Protein AF-A0AAV8VWS9-F1 (afdb_monomer_lite)

Sequence (47 aa):
MKAAYNAFEERRLAELKVENPSLRLTQLKQMVFKEWQKSPENPLNRQ

Radius of gyration: 11.13 Å; chains: 1; bounding box: 30×15×26 Å

InterPro domains:
  IPR010422 Coiled-coil domain-containing protein 124/Oxs1 [PTHR21680] (1-46)
  IPR054414 Coiled-coil domain-containing protein 124/Oxs1, C-terminal [PF06244] (1-46)

pLDDT: mean 82.76, std 13.06, range [52.41, 94.31]

Secondary structure (DSSP, 8-state):
-HHHHHHHHHHHHHHHHHH-TTS-HHHHHHHHHHHHHHSTT-GGG--

Organism: NCBI:txid1586481

Structure (mmCIF, N/CA/C/O backbone):
data_AF-A0AAV8VWS9-F1
#
_entry.id   AF-A0AAV8VWS9-F1
#
loop_
_atom_site.group_PDB
_atom_site.id
_atom_site.type_symbol
_atom_site.label_atom_id
_atom_site.label_alt_id
_atom_site.label_comp_id
_atom_site.label_asym_id
_atom_site.label_entity_id
_atom_site.label_seq_id
_atom_site.pdbx_PDB_ins_code
_atom_site.Cartn_x
_atom_site.Cartn_y
_atom_site.Cartn_z
_atom_site.occupancy
_atom_site.B_iso_or_equiv
_atom_site.auth_seq_id
_atom_site.auth_comp_id
_atom_site.auth_asym_id
_atom_site.auth_atom_id
_atom_site.pdbx_PDB_model_num
ATOM 1 N N . MET A 1 1 ? 5.619 3.345 -14.905 1.00 59.19 1 MET A N 1
ATOM 2 C CA . MET A 1 1 ? 5.780 2.838 -13.519 1.00 59.19 1 MET A CA 1
ATOM 3 C C . MET A 1 1 ? 4.584 3.120 -12.614 1.00 59.19 1 MET A C 1
ATOM 5 O O . MET A 1 1 ? 4.116 2.176 -12.000 1.00 59.19 1 MET A O 1
ATOM 9 N N . LYS A 1 2 ? 4.048 4.352 -12.543 1.00 66.56 2 LYS A N 1
ATOM 10 C CA . LYS A 1 2 ? 2.907 4.669 -11.651 1.00 66.56 2 LYS A CA 1
ATOM 11 C C . LYS A 1 2 ? 1.631 3.856 -11.919 1.00 66.56 2 LYS A C 1
ATOM 13 O O . LYS A 1 2 ? 0.985 3.446 -10.970 1.00 66.56 2 LYS A O 1
ATOM 18 N N . ALA A 1 3 ? 1.292 3.582 -13.181 1.00 77.38 3 ALA A N 1
ATOM 19 C CA . ALA A 1 3 ? 0.074 2.830 -13.510 1.00 77.38 3 ALA A CA 1
ATOM 20 C C . ALA A 1 3 ? 0.108 1.372 -13.008 1.00 77.38 3 ALA A C 1
ATOM 22 O O . ALA A 1 3 ? -0.862 0.909 -12.418 1.00 77.38 3 ALA A O 1
ATOM 23 N N . ALA A 1 4 ? 1.240 0.678 -13.178 1.00 78.25 4 ALA A N 1
ATOM 24 C CA . ALA A 1 4 ? 1.410 -0.695 -12.697 1.00 78.25 4 ALA A CA 1
ATOM 25 C C . ALA A 1 4 ? 1.409 -0.765 -11.159 1.00 78.25 4 ALA A C 1
ATOM 27 O O . ALA A 1 4 ? 0.741 -1.619 -10.584 1.00 78.25 4 ALA A O 1
ATOM 28 N N . TYR A 1 5 ? 2.072 0.196 -10.500 1.00 82.19 5 TYR A N 1
ATOM 29 C CA . TYR A 1 5 ? 2.043 0.312 -9.041 1.00 82.19 5 TYR A CA 1
ATOM 30 C C . TYR A 1 5 ? 0.630 0.579 -8.507 1.00 82.19 5 TYR A C 1
ATOM 32 O O . TYR A 1 5 ? 0.225 -0.063 -7.549 1.00 82.19 5 TYR A O 1
ATOM 40 N N . ASN A 1 6 ? -0.145 1.469 -9.134 1.00 85.56 6 ASN A N 1
ATOM 41 C CA . ASN A 1 6 ? -1.505 1.776 -8.680 1.00 85.56 6 ASN A CA 1
ATOM 42 C C . ASN A 1 6 ? -2.432 0.554 -8.771 1.00 85.56 6 ASN A C 1
ATOM 44 O O . ASN A 1 6 ? -3.144 0.257 -7.818 1.00 85.56 6 ASN A O 1
ATOM 48 N N . ALA A 1 7 ? -2.375 -0.194 -9.879 1.00 87.50 7 ALA A N 1
ATOM 49 C CA . ALA A 1 7 ? -3.170 -1.413 -10.043 1.00 87.50 7 ALA A CA 1
ATOM 50 C C . ALA A 1 7 ? -2.758 -2.531 -9.064 1.00 87.50 7 ALA A C 1
ATOM 52 O O . ALA A 1 7 ? -3.580 -3.360 -8.670 1.00 87.50 7 ALA A O 1
ATOM 53 N N . PHE A 1 8 ? -1.483 -2.586 -8.672 1.00 87.31 8 PHE A N 1
ATOM 54 C CA . PHE A 1 8 ? -1.012 -3.485 -7.618 1.00 87.31 8 PHE A CA 1
ATOM 55 C C . PHE A 1 8 ? -1.449 -3.006 -6.228 1.00 87.31 8 PHE A C 1
ATOM 57 O O . PHE A 1 8 ? -1.917 -3.810 -5.423 1.00 87.31 8 PHE A O 1
ATOM 64 N N . GLU A 1 9 ? -1.354 -1.698 -5.970 1.00 90.12 9 GLU A N 1
ATOM 65 C C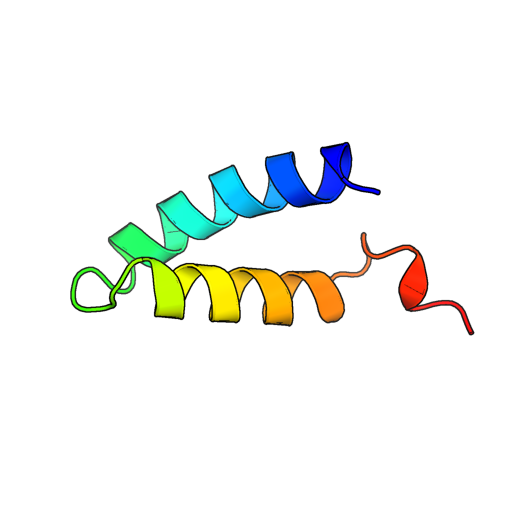A . GLU A 1 9 ? -1.733 -1.088 -4.700 1.00 90.12 9 GLU A CA 1
ATOM 66 C C . GLU A 1 9 ? -3.205 -1.323 -4.397 1.00 90.12 9 GLU A C 1
ATOM 68 O O . GLU A 1 9 ? -3.509 -1.812 -3.318 1.00 90.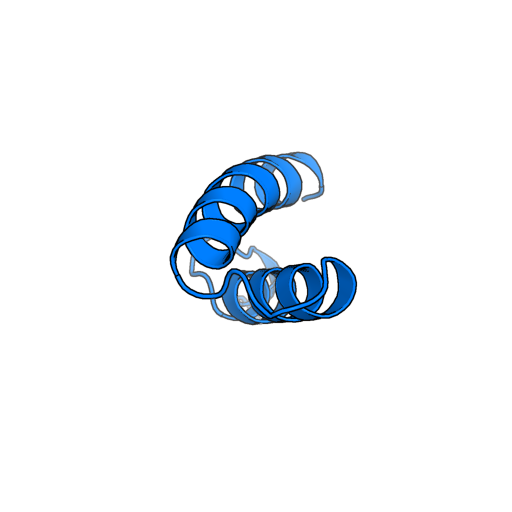12 9 GLU A O 1
ATOM 73 N N . GLU A 1 10 ? -4.117 -1.055 -5.328 1.00 90.81 10 GLU A N 1
ATOM 74 C CA . GLU A 1 10 ? -5.551 -1.228 -5.075 1.00 90.81 10 GLU A CA 1
ATOM 75 C C . GLU A 1 10 ? -5.922 -2.683 -4.755 1.00 90.81 10 GLU A C 1
ATOM 77 O O . GLU A 1 10 ? -6.684 -2.929 -3.817 1.00 90.81 10 GLU A O 1
ATOM 82 N N . ARG A 1 11 ? -5.327 -3.648 -5.470 1.00 91.69 11 ARG A N 1
ATOM 83 C CA . ARG A 1 11 ? -5.566 -5.082 -5.247 1.00 91.69 11 ARG A CA 1
ATOM 84 C C . ARG A 1 11 ? -5.014 -5.550 -3.900 1.00 91.69 11 ARG A C 1
ATOM 86 O O . ARG A 1 11 ? -5.777 -6.046 -3.072 1.00 91.69 11 ARG A O 1
ATOM 93 N N . ARG A 1 12 ? -3.721 -5.324 -3.622 1.00 92.38 12 ARG A N 1
ATOM 94 C CA . ARG A 1 12 ? -3.121 -5.773 -2.350 1.00 92.38 12 ARG A CA 1
ATOM 95 C C . ARG A 1 12 ? -3.616 -4.999 -1.146 1.00 92.38 12 ARG A C 1
ATOM 97 O O . ARG A 1 12 ? -3.724 -5.570 -0.069 1.00 92.38 12 ARG A O 1
ATOM 104 N N . LEU A 1 13 ? -3.965 -3.725 -1.296 1.00 92.31 13 LEU A N 1
ATOM 105 C CA . LEU A 1 13 ? -4.529 -2.955 -0.195 1.00 92.31 13 LEU A CA 1
ATOM 106 C C . LEU A 1 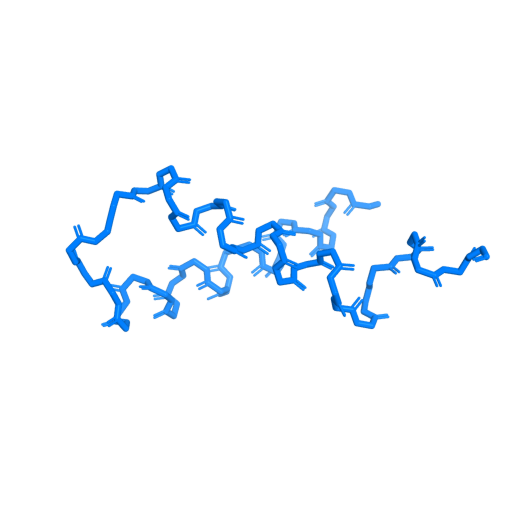13 ? -5.894 -3.502 0.238 1.00 92.31 13 LEU A C 1
ATOM 108 O O . LEU A 1 13 ? -6.182 -3.502 1.433 1.00 92.31 13 LEU A O 1
ATOM 112 N N . ALA A 1 14 ? -6.728 -3.961 -0.701 1.00 92.38 14 ALA A N 1
ATOM 113 C CA . ALA A 1 14 ? -8.003 -4.596 -0.377 1.00 92.38 14 ALA A CA 1
ATOM 114 C C . ALA A 1 14 ? -7.798 -5.92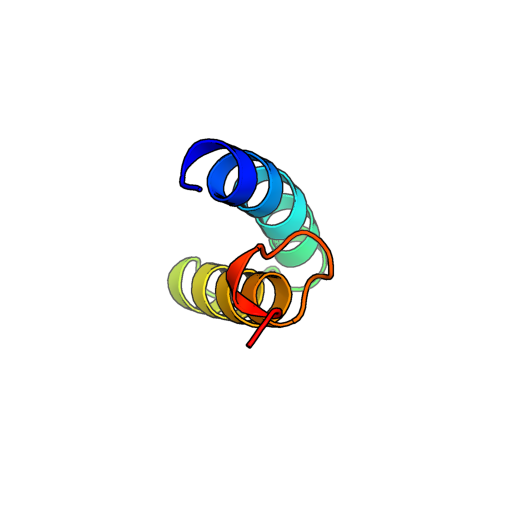3 0.374 1.00 92.38 14 ALA A C 1
ATOM 116 O O . ALA A 1 14 ? -8.413 -6.127 1.418 1.00 92.38 14 ALA A O 1
ATOM 117 N N . GLU A 1 15 ? -6.882 -6.771 -0.097 1.00 92.94 15 GLU A N 1
ATOM 118 C CA . GLU A 1 15 ? -6.540 -8.047 0.550 1.00 92.94 15 GLU A CA 1
ATOM 119 C C . GLU A 1 15 ? -5.960 -7.833 1.957 1.00 92.94 15 GLU A C 1
ATOM 121 O O . GLU A 1 15 ? -6.455 -8.394 2.933 1.00 92.94 15 GLU A O 1
ATOM 126 N N . LEU A 1 16 ? -4.992 -6.923 2.102 1.00 93.31 16 LEU A N 1
ATOM 127 C CA . LEU A 1 16 ? -4.364 -6.635 3.391 1.00 93.31 16 LEU A CA 1
ATOM 128 C C . LEU A 1 16 ? -5.322 -5.987 4.399 1.00 93.31 16 LEU A C 1
ATOM 130 O O . LEU A 1 16 ? -5.132 -6.163 5.599 1.00 93.31 16 LEU A O 1
ATOM 134 N N . LYS A 1 17 ? -6.348 -5.252 3.948 1.00 92.00 17 LYS A N 1
ATOM 135 C CA . LYS A 1 17 ? -7.409 -4.743 4.835 1.00 92.00 17 LYS A CA 1
ATOM 136 C C . LYS A 1 17 ? -8.262 -5.867 5.417 1.00 92.00 17 LYS A C 1
ATOM 138 O O . LYS A 1 17 ? -8.708 -5.743 6.553 1.00 92.00 17 LYS A O 1
ATOM 143 N N . VAL A 1 18 ? -8.501 -6.925 4.643 1.00 93.31 18 VAL A N 1
ATOM 144 C CA . VAL A 1 18 ? -9.259 -8.098 5.097 1.00 93.31 18 VAL A CA 1
ATOM 145 C C . VAL A 1 18 ? -8.399 -8.967 6.013 1.00 93.31 18 VAL A C 1
ATOM 147 O O . VAL A 1 18 ? -8.872 -9.387 7.063 1.00 93.31 18 VAL A O 1
ATOM 150 N N . GLU A 1 19 ? -7.130 -9.186 5.662 1.00 92.81 19 GLU A N 1
ATOM 151 C CA . GLU A 1 19 ? -6.188 -9.952 6.490 1.00 92.81 19 GLU A CA 1
ATOM 152 C C . GLU A 1 19 ? -5.827 -9.225 7.796 1.00 92.81 19 GLU A C 1
ATOM 154 O O . GLU A 1 19 ? -5.676 -9.854 8.841 1.00 92.81 19 GLU A O 1
ATOM 159 N N . ASN A 1 20 ? -5.686 -7.896 7.748 1.00 92.00 20 ASN A N 1
ATOM 160 C CA . ASN A 1 20 ? -5.196 -7.079 8.856 1.00 92.00 20 ASN A CA 1
ATOM 161 C C . ASN A 1 20 ? -6.097 -5.853 9.113 1.00 92.00 20 ASN A C 1
ATOM 163 O O . ASN A 1 20 ? -5.657 -4.708 8.951 1.00 92.00 20 ASN A O 1
ATOM 167 N N . PRO A 1 21 ? -7.347 -6.052 9.566 1.00 90.94 21 PRO A N 1
ATOM 168 C CA . PRO A 1 21 ? -8.307 -4.962 9.764 1.00 90.94 21 PRO A CA 1
ATOM 169 C C . PRO A 1 21 ? -7.914 -3.985 10.886 1.00 90.94 21 PRO A C 1
ATOM 171 O O . PRO A 1 21 ? -8.437 -2.875 10.951 1.00 90.94 21 PRO A O 1
ATOM 174 N N . SER A 1 22 ? -6.989 -4.371 11.772 1.00 94.31 22 SER A N 1
ATOM 175 C CA . SER A 1 22 ? -6.469 -3.525 12.855 1.00 94.31 22 SER A CA 1
ATOM 176 C C . SER A 1 22 ? -5.373 -2.550 12.407 1.00 94.31 22 SER A C 1
ATOM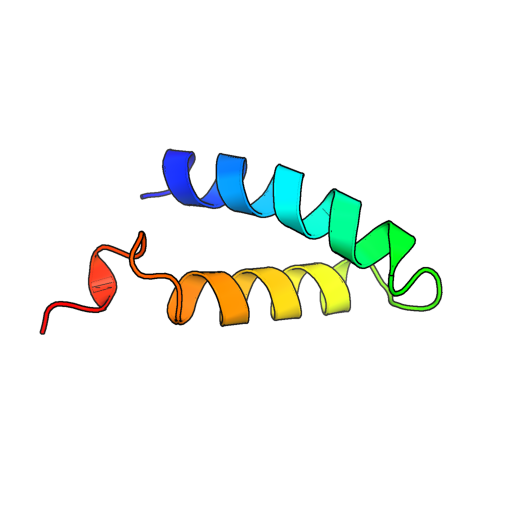 178 O O . SER A 1 22 ? -5.039 -1.617 13.143 1.00 94.31 22 SER A O 1
ATOM 180 N N . LEU A 1 23 ? -4.790 -2.750 11.221 1.00 92.88 23 LEU A N 1
ATOM 181 C CA . LEU A 1 23 ? -3.698 -1.920 10.725 1.00 92.88 23 LEU A CA 1
ATOM 182 C C . LEU A 1 23 ? -4.216 -0.641 10.070 1.00 92.88 23 LEU A C 1
ATOM 184 O O . LEU A 1 23 ? -5.212 -0.612 9.347 1.00 92.88 23 LEU A O 1
ATOM 188 N N . ARG A 1 24 ? -3.479 0.451 10.284 1.00 92.94 24 ARG A N 1
ATOM 189 C CA . ARG A 1 24 ? -3.796 1.744 9.672 1.00 92.94 24 ARG A CA 1
ATOM 190 C C . ARG A 1 24 ? -3.445 1.741 8.191 1.00 92.94 24 ARG A C 1
ATOM 192 O O . ARG A 1 24 ? -2.455 1.140 7.779 1.00 92.94 24 ARG A O 1
ATOM 199 N N . LEU A 1 25 ? -4.179 2.533 7.409 1.00 90.31 25 LEU A N 1
ATOM 200 C CA . LEU A 1 25 ? -3.963 2.696 5.966 1.00 90.31 25 LEU A CA 1
ATOM 201 C C . LEU A 1 25 ? -2.494 2.984 5.608 1.00 90.31 25 LEU A C 1
ATOM 203 O O . LEU A 1 25 ? -1.973 2.418 4.654 1.00 90.31 25 LEU A O 1
ATOM 207 N N . THR A 1 26 ? -1.805 3.810 6.399 1.00 92.62 26 THR A N 1
ATOM 208 C CA . THR A 1 26 ? -0.378 4.112 6.212 1.00 92.62 26 THR A CA 1
ATOM 209 C C . THR A 1 26 ? 0.513 2.875 6.348 1.00 92.62 26 THR A C 1
ATOM 211 O O . THR A 1 26 ? 1.440 2.705 5.562 1.00 92.62 26 THR A O 1
ATOM 214 N N . GLN A 1 27 ? 0.231 1.994 7.313 1.00 92.81 27 GLN A N 1
ATOM 215 C CA . GLN A 1 27 ? 0.988 0.754 7.520 1.00 92.81 27 GLN A CA 1
ATOM 216 C C . GLN A 1 27 ? 0.731 -0.225 6.374 1.00 92.81 27 GLN A C 1
ATOM 218 O O . GLN A 1 27 ? 1.674 -0.784 5.821 1.00 92.81 27 GLN A O 1
ATOM 223 N N . LEU A 1 28 ? -0.531 -0.352 5.956 1.00 93.56 28 LEU A N 1
ATOM 224 C CA . LEU A 1 28 ? -0.911 -1.183 4.817 1.00 93.56 28 LEU A CA 1
ATOM 225 C C . LEU A 1 28 ? -0.220 -0.715 3.528 1.00 93.56 28 LEU A C 1
ATOM 227 O O . LEU A 1 28 ? 0.389 -1.523 2.835 1.00 93.56 28 LEU A O 1
ATOM 231 N N . LYS A 1 29 ? -0.203 0.595 3.246 1.00 89.94 29 LYS A N 1
ATOM 232 C CA . LYS A 1 29 ? 0.519 1.151 2.086 1.00 89.94 29 LYS A CA 1
ATOM 233 C C . LYS A 1 29 ? 2.027 0.896 2.141 1.00 89.94 29 LYS A C 1
ATOM 235 O O . LYS A 1 29 ? 2.629 0.595 1.117 1.00 89.94 29 LYS A O 1
ATOM 240 N N . GLN A 1 30 ? 2.648 0.973 3.321 1.00 92.12 30 GLN A N 1
ATOM 241 C CA . GLN A 1 30 ? 4.064 0.618 3.478 1.00 92.12 30 GLN A CA 1
ATOM 242 C C . GLN A 1 30 ? 4.326 -0.865 3.184 1.00 92.12 30 GLN A C 1
ATOM 244 O O . GLN A 1 30 ? 5.351 -1.192 2.588 1.00 92.12 30 GLN A O 1
ATOM 249 N N . MET A 1 31 ? 3.416 -1.758 3.585 1.00 91.31 31 MET A N 1
ATOM 250 C CA . MET A 1 31 ? 3.509 -3.190 3.281 1.00 91.31 31 MET A CA 1
ATOM 251 C C . MET A 1 31 ? 3.370 -3.447 1.781 1.00 91.31 31 MET A C 1
ATOM 253 O O . MET A 1 31 ? 4.251 -4.077 1.204 1.00 91.31 31 MET A O 1
ATOM 257 N N . VAL A 1 32 ? 2.348 -2.872 1.140 1.00 91.50 32 VAL A N 1
ATOM 258 C CA . VAL A 1 32 ? 2.155 -2.929 -0.318 1.00 91.50 32 VAL A CA 1
ATOM 259 C C . VAL A 1 32 ? 3.396 -2.434 -1.056 1.00 91.50 32 VAL A C 1
ATOM 261 O O . VAL A 1 32 ? 3.859 -3.085 -1.985 1.00 91.50 32 VAL A O 1
ATOM 264 N N . PHE A 1 33 ? 3.978 -1.307 -0.639 1.00 88.06 33 PHE A N 1
ATOM 265 C CA . PHE A 1 33 ? 5.173 -0.765 -1.284 1.00 88.06 33 PHE A CA 1
ATOM 266 C C . PHE A 1 33 ? 6.388 -1.693 -1.137 1.00 88.06 33 PHE A C 1
ATOM 268 O O . PHE A 1 33 ? 7.139 -1.879 -2.093 1.00 88.06 33 PHE A O 1
ATOM 275 N N . LYS A 1 34 ? 6.565 -2.329 0.029 1.00 88.62 34 LYS A N 1
ATOM 276 C CA . LYS A 1 34 ? 7.612 -3.342 0.243 1.00 88.62 34 LYS A CA 1
ATOM 277 C C . LYS A 1 34 ? 7.388 -4.601 -0.596 1.00 88.62 34 LYS A C 1
ATOM 279 O O . LYS A 1 34 ? 8.354 -5.143 -1.128 1.00 88.62 34 LYS A O 1
ATOM 284 N N . GLU A 1 35 ? 6.147 -5.071 -0.715 1.00 88.00 35 GLU A N 1
ATOM 285 C CA . GLU A 1 35 ? 5.804 -6.196 -1.592 1.00 88.00 35 GLU A CA 1
ATOM 286 C C . GLU A 1 35 ? 6.044 -5.839 -3.057 1.00 88.00 35 GLU A C 1
ATOM 288 O O . GLU A 1 35 ? 6.665 -6.612 -3.779 1.00 88.00 35 GLU A O 1
ATOM 293 N N . TRP A 1 36 ? 5.655 -4.634 -3.475 1.00 85.19 36 TRP A N 1
ATOM 294 C CA . TRP A 1 36 ? 5.910 -4.129 -4.818 1.00 85.19 36 TRP A CA 1
ATOM 295 C C . TRP A 1 36 ? 7.405 -4.065 -5.129 1.00 85.19 36 TRP A C 1
ATOM 297 O O . TRP A 1 36 ? 7.822 -4.507 -6.192 1.00 85.19 36 TRP A O 1
ATOM 307 N N . GLN A 1 37 ? 8.235 -3.587 -4.197 1.00 81.44 37 GLN A N 1
ATOM 308 C CA . GLN A 1 37 ? 9.690 -3.570 -4.378 1.00 81.44 37 GLN A CA 1
ATOM 309 C C . GLN A 1 37 ? 10.270 -4.963 -4.647 1.00 81.44 37 GLN A C 1
ATOM 311 O O . GLN A 1 37 ? 11.199 -5.084 -5.441 1.00 81.44 37 GLN A O 1
ATOM 316 N N . LYS A 1 38 ? 9.709 -6.003 -4.023 1.00 78.81 38 LYS A N 1
ATOM 317 C CA . LYS A 1 38 ? 10.107 -7.407 -4.211 1.00 78.81 38 LYS A CA 1
ATOM 318 C C . LYS A 1 38 ? 9.388 -8.096 -5.373 1.00 78.81 38 LYS A C 1
ATOM 320 O O . LYS A 1 38 ? 9.787 -9.193 -5.754 1.00 78.81 38 LYS A O 1
ATOM 325 N N . SER A 1 39 ? 8.335 -7.487 -5.915 1.00 73.50 39 SER A N 1
ATOM 326 C CA . SER A 1 39 ? 7.532 -8.084 -6.973 1.00 73.50 39 SER A CA 1
ATOM 327 C C . SER A 1 39 ? 8.361 -8.221 -8.256 1.00 73.50 39 SER A C 1
ATOM 329 O O . SER A 1 39 ? 9.074 -7.282 -8.631 1.00 73.50 39 SER A O 1
ATOM 331 N N . PRO A 1 40 ? 8.259 -9.355 -8.972 1.00 67.19 40 PRO A N 1
ATOM 332 C CA . PRO A 1 40 ? 8.880 -9.530 -10.285 1.00 67.19 40 PRO A CA 1
ATOM 333 C C . PRO A 1 40 ? 8.326 -8.557 -11.341 1.00 67.19 40 PRO A C 1
ATOM 335 O O . PRO A 1 40 ? 8.946 -8.369 -12.384 1.00 67.19 40 PRO A O 1
ATOM 338 N N . GLU A 1 41 ? 7.187 -7.909 -11.068 1.00 64.44 41 GLU A N 1
ATOM 339 C CA . GLU A 1 41 ? 6.609 -6.850 -11.905 1.00 64.44 41 GLU A CA 1
ATOM 340 C C . GLU A 1 41 ? 7.308 -5.491 -11.739 1.00 64.44 41 GLU A C 1
ATOM 342 O O . GLU A 1 41 ? 7.017 -4.557 -12.489 1.00 64.44 41 GLU A O 1
ATOM 347 N N . ASN A 1 42 ? 8.228 -5.351 -10.778 1.00 61.12 42 ASN A N 1
ATOM 348 C CA . ASN A 1 42 ? 8.964 -4.114 -10.568 1.00 61.12 42 ASN A CA 1
ATOM 349 C C . ASN A 1 42 ? 10.147 -4.008 -11.551 1.00 61.12 42 ASN A C 1
ATOM 351 O O . ASN A 1 42 ? 11.142 -4.721 -11.390 1.00 61.12 42 ASN A O 1
ATOM 355 N N . PRO A 1 43 ? 10.117 -3.073 -12.524 1.00 58.03 43 PRO A N 1
ATOM 356 C CA . PRO A 1 43 ? 11.188 -2.938 -13.512 1.00 58.03 43 PRO A CA 1
ATOM 357 C C . PRO A 1 43 ? 12.531 -2.490 -12.904 1.00 58.03 43 PRO A C 1
ATOM 359 O O . PRO A 1 43 ? 13.541 -2.513 -13.598 1.00 58.03 43 PRO A O 1
ATOM 362 N N . LEU A 1 44 ? 12.545 -2.075 -11.628 1.00 58.66 44 LEU A N 1
ATOM 363 C CA . LEU A 1 44 ? 13.737 -1.649 -10.882 1.00 58.66 44 LEU A CA 1
ATOM 364 C C . LEU A 1 44 ? 14.594 -2.803 -10.338 1.00 58.66 44 LEU A C 1
ATOM 366 O O . LEU A 1 44 ? 15.718 -2.548 -9.931 1.00 58.66 44 LEU A O 1
ATOM 370 N N . ASN A 1 45 ? 14.115 -4.054 -10.346 1.00 54.31 45 ASN A N 1
ATOM 371 C CA . ASN A 1 45 ? 14.921 -5.209 -9.909 1.00 54.31 45 ASN A CA 1
ATOM 372 C C . ASN A 1 45 ? 15.898 -5.725 -10.982 1.00 54.31 45 ASN A C 1
ATOM 374 O O . ASN A 1 45 ? 16.532 -6.759 -10.792 1.00 54.31 45 ASN A O 1
ATOM 378 N N . ARG A 1 46 ? 16.023 -5.029 -12.119 1.00 52.41 46 ARG A N 1
ATOM 379 C CA . ARG A 1 46 ? 17.075 -5.275 -13.112 1.00 52.41 46 ARG A CA 1
ATOM 380 C C . ARG A 1 46 ? 18.151 -4.193 -13.007 1.00 52.41 46 ARG A C 1
ATOM 382 O O . ARG A 1 46 ? 18.157 -3.268 -13.815 1.00 52.41 46 ARG A O 1
ATOM 389 N N . GLN A 1 47 ? 19.055 -4.325 -12.041 1.00 54.56 47 GLN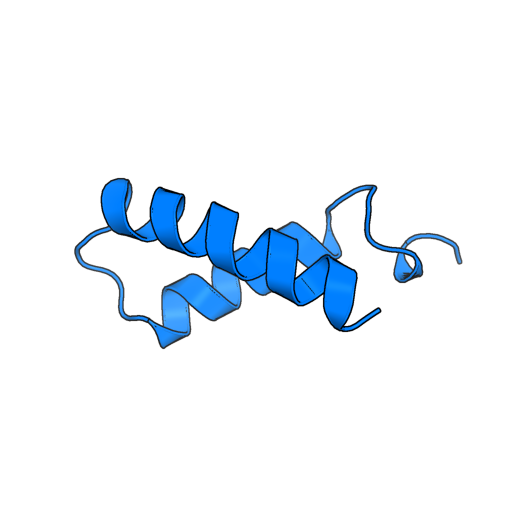 A N 1
ATOM 390 C CA . GLN A 1 47 ? 20.427 -3.832 -12.175 1.00 54.56 47 GLN A CA 1
ATOM 391 C C . GLN A 1 47 ? 21.389 -4.761 -11.443 1.00 54.56 47 GLN A C 1
ATOM 393 O O . GLN A 1 47 ? 21.044 -5.182 -10.318 1.00 54.56 47 GLN A O 1
#

Foldseek 3Di:
DVVVLVVQLVVQLVVCCVVPVPDDSVVSSVVSVVVQVVDPPNPVVPD